Protein AF-A0A5E5PM66-F1 (afdb_monomer)

Sequence (64 aa):
MERPTPKSIQFAKKSAERIDGIEIKSKPKFYFEADSKSSNSFDEEFLVSLEKGEHLNDNFLSIK

Secondary structure (DSSP, 8-state):
-PPPPHHHHHHHHHHHHHHHT----SPP-----TT--------HHHHHHHHTT----GGGG---

Foldseek 3Di:
DDDDDPVNVVVVVVVVVVVVPDDPPDDDDDPDPPPLPPPLPCDPVNVVCVVVVHDDDCVSVPRD

Radius of gyration: 21.2 Å; Cα contacts (8 Å, |Δi|>4): 8; chains: 1; bounding box: 45×30×44 Å

Solvent-accessible surface area (backbone atoms only — not comparable to full-atom values): 4502 Å² total; per-residue (Å²): 132,86,77,84,49,74,68,57,53,53,51,51,51,57,51,50,60,57,54,73,71,57,79,79,88,68,80,86,83,77,87,72,76,88,75,71,81,68,84,76,76,78,50,72,70,56,56,54,36,56,76,70,68,52,86,82,56,76,81,77,65,74,79,126

Structure (mmCIF, N/CA/C/O backbone):
data_AF-A0A5E5PM66-F1
#
_entry.id   AF-A0A5E5PM66-F1
#
loop_
_atom_site.group_PDB
_atom_site.id
_atom_site.type_symbol
_atom_site.label_atom_id
_atom_site.label_alt_id
_atom_site.label_comp_id
_atom_site.label_asym_id
_atom_site.label_entity_id
_atom_site.label_seq_id
_atom_site.pdbx_PDB_ins_code
_atom_site.Cartn_x
_atom_site.Cartn_y
_atom_site.Cartn_z
_atom_site.occupancy
_atom_site.B_iso_or_equiv
_atom_site.auth_seq_id
_atom_site.auth_comp_id
_atom_site.auth_asym_id
_atom_site.auth_atom_id
_atom_site.pdbx_PDB_model_num
ATOM 1 N N . MET A 1 1 ? 7.988 15.731 -17.899 1.00 61.16 1 MET A N 1
ATOM 2 C CA . MET A 1 1 ? 8.405 14.615 -17.024 1.00 61.16 1 MET A CA 1
ATOM 3 C C . MET A 1 1 ? 9.244 13.655 -17.844 1.00 61.16 1 MET A C 1
ATOM 5 O O . MET A 1 1 ? 8.820 13.301 -18.940 1.00 61.16 1 MET A O 1
ATOM 9 N N . GLU A 1 2 ? 10.431 13.293 -17.366 1.00 80.44 2 GLU A N 1
ATOM 10 C CA . GLU A 1 2 ? 11.274 12.297 -18.034 1.00 80.44 2 GLU A CA 1
ATOM 11 C C . GLU A 1 2 ? 10.662 10.901 -17.888 1.00 80.44 2 GLU A C 1
ATOM 13 O O . GLU A 1 2 ? 10.068 10.571 -16.860 1.00 80.44 2 GLU A O 1
ATOM 18 N N . ARG A 1 3 ? 10.765 10.086 -18.942 1.00 83.88 3 ARG A N 1
ATOM 19 C CA . ARG A 1 3 ? 10.271 8.708 -18.902 1.00 83.88 3 ARG A CA 1
ATOM 20 C C . ARG A 1 3 ? 11.257 7.832 -18.123 1.00 83.88 3 ARG A C 1
ATOM 22 O O . ARG A 1 3 ? 12.466 8.004 -18.284 1.00 83.88 3 ARG A O 1
ATOM 29 N N . PRO A 1 4 ? 10.771 6.867 -17.328 1.00 83.94 4 PRO A N 1
AT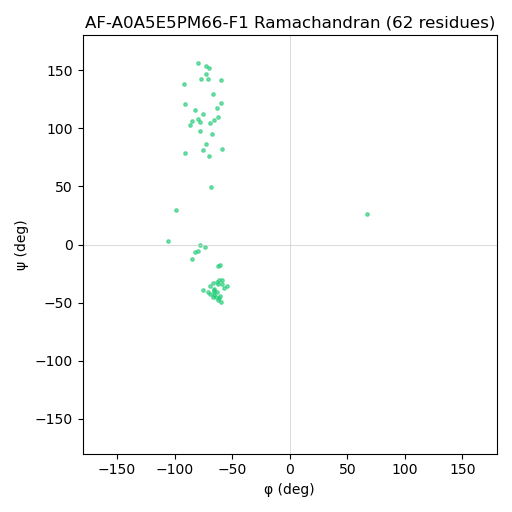OM 30 C CA . PRO A 1 4 ? 11.645 5.938 -16.628 1.00 83.94 4 PRO A CA 1
ATOM 31 C C . PRO A 1 4 ? 12.499 5.135 -17.617 1.00 83.94 4 PRO A C 1
ATOM 33 O O . PRO A 1 4 ? 12.041 4.719 -18.682 1.00 83.94 4 PRO A O 1
ATOM 36 N N . THR A 1 5 ? 13.757 4.907 -17.246 1.00 93.44 5 THR A N 1
ATOM 37 C CA . THR A 1 5 ? 14.699 4.124 -18.051 1.00 93.44 5 THR A CA 1
ATOM 38 C C . THR A 1 5 ? 14.466 2.620 -17.862 1.00 93.44 5 THR A C 1
ATOM 40 O O . THR A 1 5 ? 14.010 2.184 -16.799 1.00 93.44 5 THR A O 1
ATOM 43 N N . PRO A 1 6 ? 14.859 1.775 -18.831 1.00 92.00 6 PRO A N 1
ATOM 44 C CA . PRO A 1 6 ? 14.816 0.322 -18.659 1.00 92.00 6 PRO A CA 1
ATOM 45 C C . PRO A 1 6 ? 15.571 -0.164 -17.410 1.00 92.00 6 PRO A C 1
ATOM 47 O O . PRO A 1 6 ? 15.111 -1.072 -16.720 1.00 92.00 6 PRO A O 1
ATOM 50 N N . LYS A 1 7 ? 16.692 0.490 -17.064 1.00 91.50 7 LYS A N 1
ATOM 51 C CA . LYS A 1 7 ? 17.473 0.187 -15.853 1.00 91.50 7 LYS A CA 1
ATOM 52 C C . LYS A 1 7 ? 16.698 0.499 -14.572 1.00 91.50 7 LYS A C 1
ATOM 54 O O . LYS A 1 7 ? 16.692 -0.322 -13.657 1.00 91.50 7 LYS A O 1
ATOM 59 N N . SER A 1 8 ? 16.014 1.645 -14.506 1.00 89.88 8 SER A N 1
ATOM 60 C CA . SER A 1 8 ? 15.204 1.998 -13.331 1.00 89.88 8 SER A CA 1
ATOM 61 C C . SER A 1 8 ? 13.999 1.071 -13.162 1.00 89.88 8 SER A C 1
ATOM 63 O O . SER A 1 8 ? 13.651 0.732 -12.035 1.00 89.88 8 SER A O 1
ATOM 65 N N . ILE A 1 9 ? 13.412 0.589 -14.264 1.00 91.50 9 ILE A N 1
ATOM 66 C CA . ILE A 1 9 ? 12.310 -0.388 -14.227 1.00 91.50 9 ILE A CA 1
ATOM 67 C C . ILE A 1 9 ? 12.800 -1.742 -13.688 1.00 91.50 9 ILE A C 1
ATOM 69 O O . ILE A 1 9 ? 12.160 -2.327 -12.815 1.00 91.50 9 ILE A O 1
ATOM 73 N N . GLN A 1 10 ? 13.957 -2.227 -14.148 1.00 90.69 10 GLN A N 1
ATOM 74 C CA . GLN A 1 10 ? 14.549 -3.474 -13.644 1.00 90.69 10 GLN A CA 1
ATOM 75 C C . GLN A 1 10 ? 14.919 -3.388 -12.158 1.00 90.69 10 GLN A C 1
ATOM 77 O O . GLN A 1 10 ? 14.677 -4.333 -11.405 1.00 90.69 10 GLN A O 1
ATOM 82 N N . PHE A 1 11 ? 15.471 -2.253 -11.723 1.00 92.06 11 PHE A N 1
ATOM 83 C CA . PHE A 1 11 ? 15.786 -2.011 -10.317 1.00 92.06 11 PHE A CA 1
ATOM 84 C C . PHE A 1 11 ? 14.528 -2.035 -9.436 1.00 92.06 11 PHE A C 1
ATOM 86 O O . PHE A 1 11 ? 14.518 -2.699 -8.397 1.00 92.06 11 PHE A O 1
ATOM 93 N N . ALA A 1 12 ? 13.458 -1.364 -9.871 1.00 88.00 12 ALA A N 1
ATOM 94 C CA . ALA A 1 12 ? 12.181 -1.364 -9.164 1.00 88.00 12 ALA A CA 1
ATOM 95 C C . ALA A 1 12 ? 11.595 -2.780 -9.059 1.00 88.00 12 ALA A C 1
ATOM 97 O O . ALA A 1 12 ? 11.205 -3.195 -7.970 1.00 88.00 12 ALA A O 1
ATOM 98 N N . LYS A 1 13 ? 11.623 -3.557 -10.152 1.00 90.38 13 LYS A N 1
ATOM 99 C CA . LYS A 1 13 ? 11.127 -4.942 -10.165 1.00 90.38 13 LYS A CA 1
ATOM 100 C C . LYS A 1 13 ? 11.867 -5.832 -9.162 1.00 90.38 13 LYS A C 1
ATOM 102 O O . LYS A 1 13 ? 11.234 -6.475 -8.332 1.00 90.38 13 LYS A O 1
ATOM 107 N N . LYS A 1 14 ? 13.203 -5.799 -9.172 1.00 89.19 14 LYS A N 1
ATOM 108 C CA . LYS A 1 14 ? 14.034 -6.574 -8.234 1.00 89.19 14 LYS A CA 1
ATOM 109 C C . 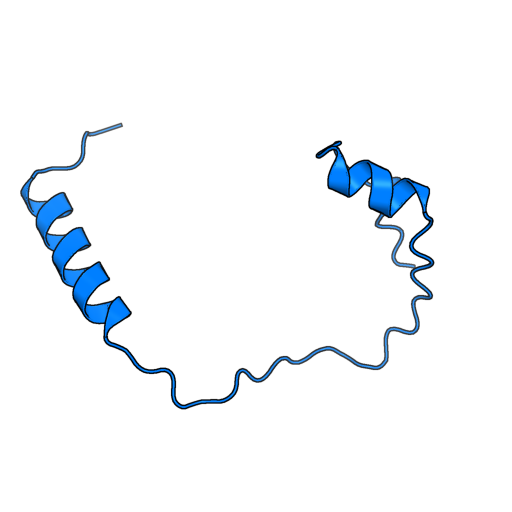LYS A 1 14 ? 13.810 -6.162 -6.775 1.00 89.19 14 LYS A C 1
ATOM 111 O O . LYS A 1 14 ? 13.897 -6.986 -5.869 1.00 89.19 14 LYS A O 1
ATOM 116 N N . SER A 1 15 ? 13.548 -4.877 -6.543 1.00 82.62 15 SER A N 1
ATOM 117 C CA . SER A 1 15 ? 13.269 -4.354 -5.203 1.00 82.62 15 SER A CA 1
ATOM 118 C C . SER A 1 15 ? 11.899 -4.806 -4.701 1.00 82.62 15 SER A C 1
ATOM 120 O O . SER A 1 15 ? 11.790 -5.208 -3.547 1.00 82.62 15 SER A O 1
ATOM 122 N N . ALA A 1 16 ? 10.885 -4.807 -5.569 1.00 82.19 16 ALA A N 1
ATOM 123 C CA . ALA A 1 16 ? 9.549 -5.301 -5.245 1.00 82.19 16 ALA A CA 1
ATOM 124 C C . ALA A 1 16 ? 9.566 -6.798 -4.899 1.00 82.19 16 ALA A C 1
ATOM 126 O O . ALA A 1 16 ? 9.073 -7.173 -3.842 1.00 82.19 16 ALA A O 1
ATOM 127 N N . GLU A 1 17 ? 10.227 -7.626 -5.717 1.00 83.56 17 GLU A N 1
ATOM 128 C CA . GLU A 1 17 ? 10.406 -9.064 -5.445 1.00 83.56 17 GLU A CA 1
ATOM 129 C C . GLU A 1 17 ? 11.100 -9.312 -4.094 1.00 83.56 17 GLU A C 1
ATOM 131 O O . GLU A 1 17 ? 10.753 -10.231 -3.357 1.00 83.56 17 GLU A O 1
ATOM 136 N N . ARG A 1 18 ? 12.072 -8.463 -3.732 1.00 80.62 18 ARG A N 1
ATOM 137 C CA . ARG A 1 18 ? 12.770 -8.556 -2.445 1.00 80.62 18 ARG A CA 1
ATOM 138 C C . ARG A 1 18 ? 11.881 -8.192 -1.256 1.00 80.62 18 ARG A C 1
ATOM 140 O O . ARG A 1 18 ? 12.077 -8.766 -0.191 1.00 80.62 18 ARG A O 1
ATOM 147 N N . ILE A 1 19 ? 10.975 -7.227 -1.411 1.00 77.00 19 ILE A N 1
ATOM 148 C CA . ILE A 1 19 ? 10.055 -6.791 -0.350 1.00 77.00 19 ILE A CA 1
ATOM 149 C C . ILE A 1 19 ? 8.932 -7.813 -0.156 1.00 77.00 19 ILE A C 1
ATOM 151 O O . ILE A 1 19 ? 8.582 -8.099 0.983 1.00 77.00 19 ILE A O 1
ATOM 155 N N . ASP A 1 20 ? 8.428 -8.396 -1.244 1.00 76.19 20 ASP A N 1
ATOM 156 C CA . ASP A 1 20 ? 7.375 -9.420 -1.219 1.00 76.19 20 ASP A CA 1
ATOM 157 C C . ASP A 1 20 ? 7.777 -10.657 -0.392 1.00 76.19 20 ASP A C 1
ATOM 159 O O . ASP A 1 20 ? 6.973 -11.226 0.338 1.00 76.19 20 ASP A O 1
ATOM 163 N N . GLY A 1 21 ? 9.063 -11.020 -0.411 1.00 75.00 21 GLY A N 1
ATOM 164 C CA . GLY A 1 21 ? 9.606 -12.112 0.404 1.00 75.00 21 GLY A CA 1
ATOM 165 C C . GLY A 1 21 ? 9.848 -11.784 1.886 1.00 75.00 21 GLY A C 1
ATOM 166 O O . GLY A 1 21 ? 10.343 -12.647 2.616 1.00 75.00 21 GLY A O 1
ATOM 167 N N . ILE A 1 22 ? 9.571 -10.560 2.351 1.00 78.75 22 ILE A N 1
ATOM 168 C CA . ILE A 1 22 ? 9.778 -10.176 3.755 1.00 78.75 22 ILE A CA 1
ATOM 169 C C . ILE A 1 22 ? 8.559 -10.586 4.581 1.00 78.75 22 ILE A C 1
ATOM 171 O O . ILE A 1 22 ? 7.517 -9.938 4.568 1.00 78.75 22 ILE A O 1
ATOM 175 N N . GLU A 1 23 ? 8.724 -11.634 5.383 1.00 76.81 23 GLU A N 1
ATOM 176 C CA . GLU A 1 23 ? 7.737 -12.024 6.387 1.00 76.81 23 GLU A CA 1
ATOM 177 C C . GLU A 1 23 ? 7.792 -11.068 7.594 1.00 76.81 23 GLU A C 1
ATOM 179 O O . GLU A 1 23 ? 8.761 -11.049 8.364 1.00 76.81 23 GLU A O 1
ATOM 184 N N . ILE A 1 24 ? 6.741 -10.267 7.786 1.00 72.88 24 ILE A N 1
ATOM 185 C CA . ILE A 1 24 ? 6.605 -9.394 8.957 1.00 72.88 24 ILE A CA 1
ATOM 186 C C . ILE A 1 24 ? 6.168 -10.245 10.156 1.00 72.88 24 ILE A C 1
ATOM 188 O O . ILE A 1 24 ? 4.992 -10.541 10.343 1.00 72.88 24 ILE A O 1
ATOM 192 N N . LYS A 1 25 ? 7.135 -10.632 10.995 1.00 74.69 25 LYS A N 1
ATOM 193 C CA . LYS A 1 25 ? 6.904 -11.454 12.202 1.00 74.69 25 LYS A CA 1
ATOM 194 C C . LYS A 1 25 ? 6.366 -10.675 13.405 1.00 74.69 25 LYS A C 1
ATOM 196 O O . LYS A 1 25 ? 6.082 -11.264 14.447 1.00 74.69 25 LYS A O 1
ATOM 201 N N . SER A 1 26 ? 6.265 -9.352 13.308 1.00 73.44 26 SER A N 1
ATOM 202 C CA . SER A 1 26 ? 5.750 -8.507 14.383 1.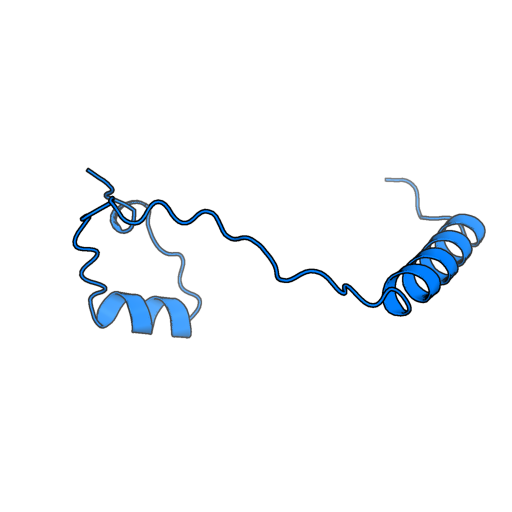00 73.44 26 SER A CA 1
ATOM 203 C C . SER A 1 26 ? 4.246 -8.297 14.237 1.00 73.44 26 SER A C 1
ATOM 205 O O . SER A 1 26 ? 3.731 -8.044 13.151 1.00 73.44 26 SER A O 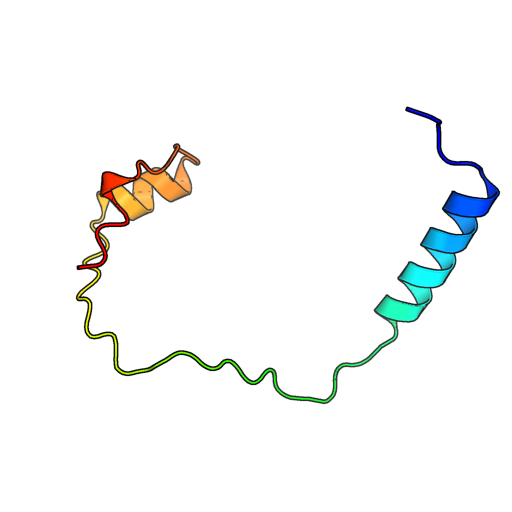1
ATOM 207 N N . LYS A 1 27 ? 3.522 -8.354 15.360 1.00 69.50 27 LYS A N 1
ATOM 208 C CA . LYS A 1 27 ? 2.136 -7.882 15.390 1.00 69.50 27 LYS A CA 1
ATOM 209 C C . LYS A 1 27 ? 2.141 -6.364 15.175 1.00 69.50 27 LYS A C 1
ATOM 211 O O . LYS A 1 27 ? 2.888 -5.681 15.886 1.00 69.50 27 LYS A O 1
ATOM 216 N N . PRO A 1 28 ? 1.333 -5.825 14.248 1.00 63.62 28 PRO A N 1
ATOM 217 C CA . PRO A 1 28 ? 1.201 -4.385 14.104 1.00 63.62 28 PRO A CA 1
ATOM 218 C C . PRO A 1 28 ? 0.681 -3.807 15.425 1.00 63.62 28 PRO A C 1
ATOM 220 O O . PRO A 1 28 ? -0.358 -4.222 15.939 1.00 63.62 28 PRO A O 1
ATOM 223 N N . LYS A 1 29 ? 1.446 -2.887 16.015 1.00 67.94 29 LYS A N 1
ATOM 224 C CA . LYS A 1 29 ? 0.997 -2.104 17.166 1.00 67.94 29 LYS A CA 1
ATOM 225 C C . LYS A 1 29 ? 0.264 -0.889 16.627 1.00 67.94 29 LYS A C 1
ATOM 227 O O . LYS A 1 29 ? 0.896 0.051 16.157 1.00 67.94 29 LYS A O 1
ATOM 232 N N . PHE A 1 30 ? -1.058 -0.930 16.687 1.00 62.94 30 PHE A N 1
ATOM 233 C CA . PHE A 1 30 ? -1.877 0.241 16.437 1.00 62.94 30 PHE A CA 1
ATOM 234 C C . PHE A 1 30 ? -2.124 0.956 17.764 1.00 62.94 30 PHE A C 1
ATOM 236 O O . PHE A 1 30 ? -2.655 0.365 18.702 1.00 62.94 30 PHE A O 1
ATOM 243 N N . TYR A 1 31 ? -1.708 2.215 17.847 1.00 68.00 31 TYR A N 1
ATOM 244 C CA . TYR A 1 31 ? -2.019 3.093 18.968 1.00 68.00 31 TYR A CA 1
ATOM 245 C C . TYR A 1 31 ? -3.308 3.835 18.624 1.00 68.00 31 TYR A C 1
ATOM 247 O O . TYR A 1 31 ? -3.275 4.964 18.151 1.00 68.00 31 TYR A O 1
ATOM 255 N N . PHE A 1 32 ? -4.445 3.158 18.778 1.00 64.25 32 PHE A N 1
ATOM 256 C CA . PHE A 1 32 ? -5.733 3.841 18.781 1.00 64.25 32 PHE A CA 1
ATOM 257 C C . PHE A 1 32 ? -5.940 4.385 20.195 1.00 64.25 32 PHE A C 1
ATOM 259 O O . PHE A 1 32 ? -5.987 3.609 21.151 1.00 64.25 32 PHE A O 1
ATOM 266 N N . GLU A 1 33 ? -5.994 5.707 20.347 1.00 63.41 33 GLU A N 1
ATOM 267 C CA . GLU A 1 33 ? -6.373 6.326 21.616 1.00 63.41 33 GLU A CA 1
ATOM 268 C C . GLU A 1 33 ? -7.815 5.909 21.937 1.00 63.41 33 GLU A C 1
ATOM 270 O O . GLU A 1 33 ? -8.757 6.288 21.248 1.00 63.41 33 GLU A O 1
ATOM 275 N N . ALA A 1 34 ? -7.989 5.065 22.957 1.00 57.06 34 ALA A N 1
ATOM 276 C CA . ALA A 1 34 ? -9.284 4.485 23.324 1.00 57.06 34 ALA A CA 1
ATOM 277 C C . ALA A 1 34 ? -10.244 5.487 24.000 1.00 57.06 34 ALA A C 1
ATOM 279 O O . ALA A 1 34 ? -11.379 5.129 24.310 1.00 57.06 34 ALA A O 1
ATOM 280 N N . ASP A 1 35 ? -9.803 6.731 24.218 1.00 50.69 35 ASP A N 1
ATOM 281 C CA . ASP A 1 35 ? -10.525 7.730 25.009 1.00 50.69 35 ASP A CA 1
ATOM 282 C C . ASP A 1 35 ? -11.190 8.843 24.189 1.00 50.69 35 ASP A C 1
ATOM 284 O O . ASP A 1 35 ? -11.859 9.702 24.771 1.00 50.69 35 ASP A O 1
ATOM 288 N N . SER A 1 36 ? -11.138 8.820 22.850 1.00 53.53 36 SER A N 1
ATOM 289 C CA . SER A 1 36 ? -12.036 9.678 22.070 1.00 53.53 36 SER A CA 1
ATOM 290 C C . SER A 1 36 ? -13.446 9.078 22.084 1.00 53.53 36 SER A C 1
ATOM 292 O O . SER A 1 36 ? -13.885 8.420 21.140 1.00 53.53 36 SER A O 1
ATOM 294 N N . LYS A 1 37 ? -14.199 9.321 23.162 1.00 53.25 37 LYS A N 1
ATOM 295 C CA . LYS A 1 37 ? -15.664 9.186 23.172 1.00 53.25 37 LYS A CA 1
ATOM 296 C C . LYS A 1 37 ? -16.317 10.268 22.295 1.00 53.25 37 LYS A C 1
ATOM 298 O O . LYS A 1 37 ? -17.249 10.938 22.733 1.00 53.25 37 LYS A O 1
ATOM 303 N N . SER A 1 38 ? -15.862 10.452 21.056 1.00 53.59 38 SER A N 1
ATOM 304 C CA . SER A 1 38 ? -16.705 11.072 20.044 1.00 53.59 38 SER A CA 1
ATOM 305 C C . SER A 1 38 ? -17.661 9.977 19.595 1.00 53.59 38 SER A C 1
ATOM 307 O O . SER A 1 38 ? -17.278 9.004 18.949 1.00 53.59 38 SER A O 1
ATOM 309 N N . SER A 1 39 ? -18.909 10.082 20.041 1.00 50.94 39 SER A N 1
ATOM 310 C CA . SER A 1 39 ? -20.025 9.317 19.499 1.00 50.94 39 SER A CA 1
ATOM 311 C C . SER A 1 39 ? -20.137 9.640 18.008 1.00 50.94 39 SER A C 1
ATOM 313 O O . SER A 1 39 ? -20.923 10.500 17.616 1.00 50.94 39 SER A O 1
ATOM 315 N N . ASN A 1 40 ? -19.335 8.978 17.177 1.00 52.16 40 ASN A N 1
ATOM 316 C CA . ASN A 1 40 ? -19.520 8.983 15.739 1.00 52.16 40 ASN A CA 1
ATOM 317 C C . ASN A 1 40 ? -20.743 8.104 15.487 1.00 52.16 40 ASN A C 1
ATOM 319 O O . ASN A 1 40 ? -20.634 6.888 15.328 1.00 52.16 40 ASN A O 1
ATOM 323 N N . SER A 1 41 ? -21.929 8.709 15.547 1.00 52.72 41 SER A N 1
ATOM 324 C CA . SER A 1 41 ? -23.122 8.104 14.976 1.00 52.72 41 SER A CA 1
ATOM 325 C C . SER A 1 41 ? -22.917 8.111 13.467 1.00 52.72 41 SER A C 1
ATOM 327 O O . SER A 1 41 ? -23.122 9.128 12.806 1.00 52.72 41 SER A O 1
ATOM 329 N N . PHE A 1 42 ? -22.423 7.000 12.934 1.00 58.84 42 PHE A N 1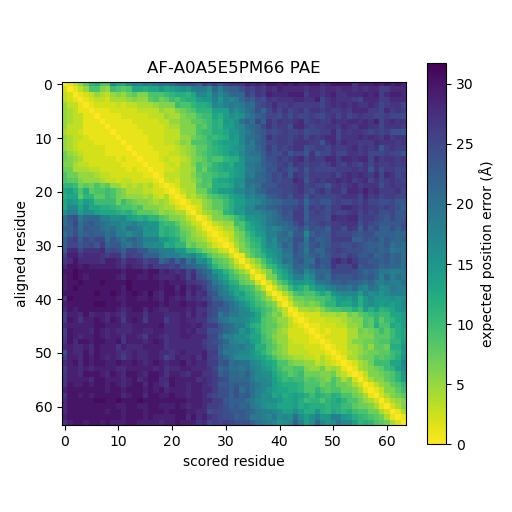
ATOM 330 C CA . PHE A 1 42 ? -22.459 6.768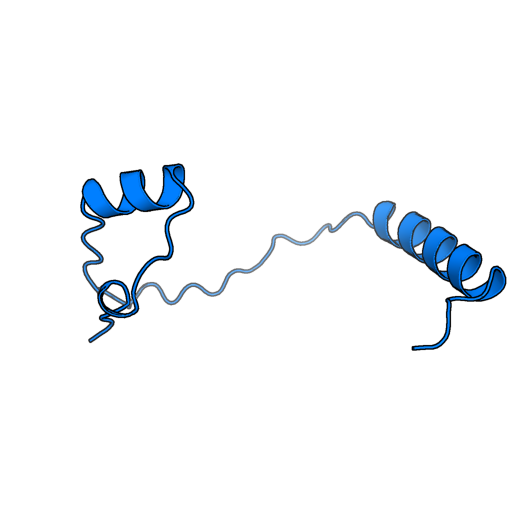 11.501 1.00 58.84 42 PHE A CA 1
A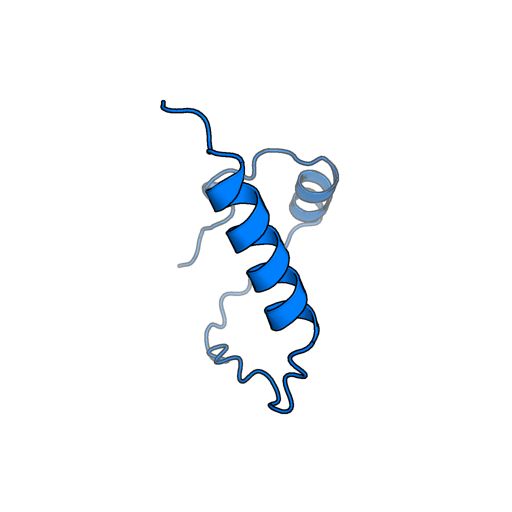TOM 331 C C . PHE A 1 42 ? -23.926 6.552 11.131 1.00 58.84 42 PHE A C 1
ATOM 333 O O . PHE A 1 42 ? -24.504 5.526 11.485 1.00 58.84 42 PHE A O 1
ATOM 340 N N . ASP A 1 43 ? -24.537 7.560 10.516 1.00 61.50 43 ASP A N 1
ATOM 341 C CA . ASP A 1 43 ? -25.905 7.468 10.010 1.00 61.50 43 ASP A CA 1
ATOM 342 C C . ASP A 1 43 ? -25.946 6.532 8.788 1.00 61.50 43 ASP A C 1
ATOM 344 O O . ASP A 1 43 ? -24.952 6.402 8.067 1.00 61.50 43 ASP A O 1
ATOM 348 N N . GLU A 1 44 ? -27.068 5.863 8.529 1.00 64.19 44 GLU A N 1
ATOM 349 C CA . GLU A 1 44 ? -27.193 4.916 7.407 1.00 64.19 44 GLU A CA 1
ATOM 350 C C . GLU A 1 44 ? -26.913 5.598 6.056 1.00 64.19 44 GLU A C 1
ATOM 352 O O . GLU A 1 44 ? -26.318 5.002 5.154 1.00 64.19 44 GLU A O 1
ATOM 357 N N . GLU A 1 45 ? -27.226 6.890 5.948 1.00 66.56 45 GLU A N 1
ATOM 358 C CA . GLU A 1 45 ? -26.916 7.718 4.779 1.00 66.56 45 GLU A CA 1
ATOM 359 C C . GLU A 1 45 ? -25.402 7.841 4.510 1.00 66.56 45 GLU A C 1
ATOM 361 O O . GLU A 1 45 ? -24.979 7.917 3.350 1.00 66.56 45 GLU A O 1
ATOM 366 N N . PHE A 1 46 ? -24.565 7.788 5.553 1.00 66.50 46 PHE A N 1
ATOM 367 C CA . PHE A 1 46 ? -23.105 7.812 5.425 1.00 66.50 46 PHE A CA 1
ATOM 368 C C . PHE A 1 46 ? -22.575 6.522 4.789 1.00 66.50 46 PHE A C 1
ATOM 370 O O . PHE A 1 46 ? -21.724 6.569 3.896 1.00 66.50 46 PHE A O 1
ATOM 377 N N . LEU A 1 47 ? -23.107 5.368 5.204 1.00 71.06 47 LEU A N 1
ATOM 378 C CA . LEU A 1 47 ? -22.718 4.070 4.645 1.00 71.06 47 LEU A CA 1
ATOM 379 C C . LEU A 1 47 ? -23.124 3.953 3.171 1.00 71.06 47 LEU A C 1
ATOM 381 O O . LEU A 1 47 ? -22.333 3.496 2.347 1.00 71.06 47 LEU A O 1
ATOM 385 N N . VAL A 1 48 ? -24.316 4.443 2.826 1.0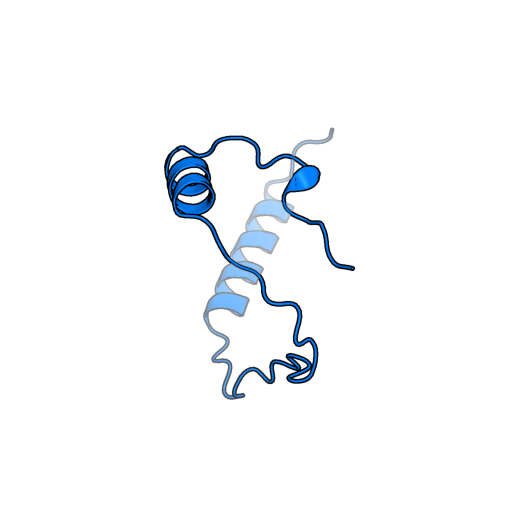0 72.75 48 VAL A N 1
ATOM 386 C CA . VAL A 1 48 ? -24.812 4.454 1.443 1.00 72.75 48 VAL A CA 1
ATOM 387 C C . VAL A 1 48 ? -23.975 5.376 0.547 1.00 72.75 48 VAL A C 1
ATOM 389 O O . VAL A 1 48 ? -23.688 5.026 -0.599 1.00 72.75 48 VAL A O 1
ATOM 392 N N . SER A 1 49 ? -23.550 6.534 1.056 1.00 68.69 49 SER A N 1
ATOM 393 C CA . SER A 1 49 ? -22.694 7.472 0.311 1.00 68.69 49 SER A CA 1
ATOM 394 C C . SER A 1 49 ? -21.305 6.883 0.029 1.00 68.69 49 SER A C 1
ATOM 396 O O . SER A 1 49 ? -20.774 7.035 -1.073 1.00 68.69 49 S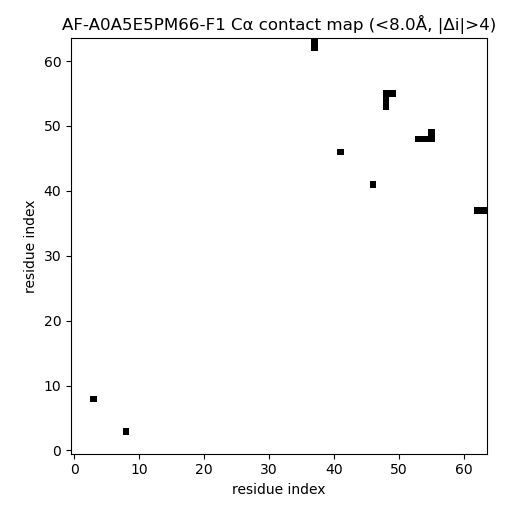ER A O 1
ATOM 398 N N . LEU A 1 50 ? -20.740 6.144 0.994 1.00 70.38 50 LEU A N 1
ATOM 399 C CA . LEU A 1 50 ? -19.480 5.412 0.827 1.00 70.38 50 LEU A CA 1
ATOM 400 C C . LEU A 1 50 ? -19.579 4.308 -0.229 1.00 70.38 50 LEU A C 1
ATOM 402 O O . LEU A 1 50 ? -18.694 4.192 -1.076 1.00 70.38 50 LEU A O 1
ATOM 406 N N . GLU A 1 51 ? -20.648 3.512 -0.199 1.00 73.56 51 GLU A N 1
ATOM 407 C CA . GLU A 1 51 ? -20.850 2.412 -1.150 1.00 73.56 51 GLU A CA 1
ATOM 408 C C . GLU A 1 51 ? -20.986 2.917 -2.595 1.00 73.56 51 GLU A C 1
ATOM 410 O O . GLU A 1 51 ? -20.524 2.276 -3.539 1.00 73.56 51 GLU A O 1
ATOM 415 N N . LYS A 1 52 ? -21.552 4.114 -2.767 1.00 76.31 52 LYS A N 1
ATOM 416 C CA . LYS A 1 52 ? -21.694 4.777 -4.069 1.00 76.31 52 LYS A CA 1
ATOM 417 C C . LYS A 1 52 ? -20.438 5.524 -4.529 1.00 76.31 52 LYS A C 1
ATOM 419 O O . LYS A 1 52 ? -20.407 5.997 -5.664 1.00 76.31 52 LYS A O 1
ATOM 424 N N . GLY A 1 53 ? -19.408 5.623 -3.685 1.00 68.38 53 GLY A N 1
ATOM 425 C CA . GLY A 1 53 ? -18.189 6.379 -3.982 1.00 68.38 53 GLY A CA 1
ATOM 426 C C . GLY A 1 53 ? -18.423 7.889 -4.079 1.00 68.38 53 GLY A C 1
ATOM 427 O O . GLY A 1 53 ? -17.691 8.580 -4.789 1.00 68.38 53 GLY A O 1
ATOM 428 N N . GLU A 1 54 ? -19.457 8.400 -3.408 1.00 70.50 54 GLU A N 1
ATOM 429 C CA . GLU A 1 54 ? -19.770 9.826 -3.392 1.00 70.50 54 GLU A CA 1
ATOM 430 C C . GLU A 1 54 ? -18.757 10.591 -2.526 1.00 70.50 54 GLU A C 1
ATOM 432 O O . GLU A 1 54 ? -18.223 10.080 -1.538 1.00 70.50 54 GLU A O 1
ATOM 437 N N . HIS A 1 55 ? -18.461 11.836 -2.910 1.00 63.91 55 HIS A N 1
ATOM 438 C CA . HIS A 1 55 ? -17.554 12.690 -2.150 1.00 63.91 55 HIS A CA 1
ATOM 439 C C . HIS A 1 55 ? -18.174 13.026 -0.791 1.00 63.91 55 HIS A C 1
ATOM 441 O O . HIS A 1 55 ? -19.096 13.835 -0.695 1.00 63.91 55 HIS A O 1
ATOM 447 N N . LEU A 1 56 ? -17.638 12.413 0.263 1.00 62.66 56 LEU A N 1
ATOM 448 C CA . LEU A 1 56 ? -18.001 12.733 1.636 1.00 62.66 56 LEU A CA 1
ATOM 449 C C . LEU A 1 56 ? -17.605 14.184 1.934 1.00 62.66 56 LEU A C 1
ATOM 451 O O . LEU A 1 56 ? -16.435 14.548 1.853 1.00 62.66 56 LEU A O 1
ATOM 455 N N . ASN A 1 57 ? -18.601 15.015 2.235 1.00 60.19 57 ASN A N 1
ATOM 456 C CA . ASN A 1 57 ? -18.420 16.430 2.546 1.00 60.19 57 ASN A CA 1
ATOM 457 C C . ASN A 1 57 ? -17.787 16.629 3.940 1.00 60.19 57 ASN A C 1
ATOM 459 O O . ASN A 1 57 ? -18.000 15.831 4.853 1.00 60.19 57 ASN A O 1
ATOM 463 N N . ASP A 1 58 ? -17.081 17.740 4.148 1.00 61.03 58 ASP A N 1
ATOM 464 C CA . ASP A 1 58 ? -16.371 18.053 5.401 1.00 61.03 58 ASP A CA 1
ATOM 465 C C . ASP A 1 58 ? -17.306 18.147 6.623 1.00 61.03 58 ASP A C 1
ATOM 467 O O . ASP A 1 58 ? -16.876 17.992 7.766 1.00 61.03 58 ASP A O 1
ATOM 471 N N . ASN A 1 59 ? -18.613 18.312 6.392 1.00 57.06 59 ASN A N 1
ATOM 472 C CA . ASN A 1 59 ? -19.647 18.259 7.428 1.00 57.06 59 ASN A CA 1
ATOM 473 C C . ASN A 1 59 ? -19.749 16.893 8.138 1.00 57.06 59 ASN A C 1
ATOM 475 O O . ASN A 1 59 ? -20.309 16.837 9.230 1.00 57.06 59 ASN A O 1
ATOM 479 N N . PHE A 1 60 ? -19.211 15.809 7.564 1.00 57.84 60 PHE A N 1
ATOM 480 C CA . PHE A 1 60 ? -19.179 14.482 8.200 1.00 57.84 60 PHE A CA 1
ATOM 481 C C . PHE A 1 60 ? -17.982 14.289 9.142 1.00 57.84 60 PHE A C 1
ATOM 483 O O . PHE A 1 60 ? -17.963 13.348 9.932 1.00 57.84 60 PHE A O 1
ATOM 490 N N . LEU A 1 61 ? -16.991 15.185 9.090 1.00 56.88 61 LEU A N 1
ATOM 491 C CA . LEU A 1 61 ? -15.805 15.170 9.947 1.00 56.88 61 LEU A CA 1
ATOM 492 C C . LEU A 1 61 ? -15.943 16.133 11.131 1.00 56.88 61 LEU A C 1
ATOM 494 O O . LEU A 1 61 ? -14.938 16.652 11.618 1.00 56.88 61 LEU A O 1
ATOM 498 N N . SER A 1 62 ? -17.165 16.384 11.619 1.00 51.62 62 SER A N 1
ATOM 499 C CA . SER A 1 62 ? -17.365 17.201 12.818 1.00 51.62 62 SER A CA 1
ATOM 500 C C . SER A 1 62 ? -16.873 16.460 14.070 1.00 51.62 62 SER A C 1
ATOM 502 O O . SER A 1 62 ? -17.653 15.931 14.862 1.00 51.62 62 SER A O 1
ATOM 504 N N . ILE A 1 63 ? -15.558 16.418 14.246 1.00 47.19 63 ILE A N 1
ATOM 505 C CA . ILE A 1 63 ? -14.897 16.073 15.496 1.00 47.19 63 ILE A CA 1
ATOM 506 C C . ILE A 1 63 ? -14.954 17.350 16.342 1.00 47.19 63 ILE A C 1
ATOM 508 O O . ILE A 1 63 ? -14.318 18.348 15.999 1.00 47.19 63 ILE A O 1
ATOM 512 N N . LYS A 1 64 ? -15.788 17.353 17.385 1.00 41.47 64 LYS A N 1
ATOM 513 C CA . LYS A 1 64 ? -15.748 18.373 18.443 1.00 41.47 64 LYS A CA 1
ATOM 514 C C . LYS A 1 64 ? -14.773 17.959 19.530 1.00 41.47 64 LYS A C 1
ATOM 516 O O . LYS A 1 64 ? -14.783 16.757 19.875 1.00 41.47 64 LYS A O 1
#

pLDDT: mean 70.07, std 13.17, range [41.47, 93.44]

Mean predicted aligned error: 17.67 Å